Protein AF-A0A7C5H5T1-F1 (afdb_monomer_lite)

Sequence (63 aa):
MEEELLKKRIEALDRRLDNIDSVVTALVERVMRQSVTIEVTCPKCGNVVQILLTSNVKSSTKG

pLDDT: mean 81.24, std 11.81, range [44.31, 96.0]

Structure (mmCIF, N/CA/C/O backbone):
data_AF-A0A7C5H5T1-F1
#
_entry.id   AF-A0A7C5H5T1-F1
#
loop_
_atom_site.group_PDB
_atom_site.id
_atom_site.type_symbol
_atom_site.label_atom_id
_atom_site.label_alt_id
_atom_site.label_comp_id
_atom_site.label_asym_id
_atom_site.label_entity_id
_atom_site.label_seq_id
_atom_site.pdbx_PDB_ins_code
_atom_site.Cartn_x
_atom_site.Cartn_y
_atom_site.Cartn_z
_atom_site.occupancy
_atom_site.B_iso_or_equiv
_atom_site.auth_seq_id
_atom_site.auth_comp_id
_atom_site.auth_asym_id
_atom_site.auth_atom_id
_atom_site.pdbx_PDB_model_num
ATOM 1 N N . MET A 1 1 ? 19.422 1.637 -39.547 1.00 63.12 1 MET A N 1
ATOM 2 C CA . MET A 1 1 ? 19.199 2.993 -38.990 1.00 63.12 1 MET A CA 1
ATOM 3 C C . MET A 1 1 ? 17.875 3.115 -38.240 1.00 63.12 1 MET A C 1
ATOM 5 O O . MET A 1 1 ? 17.896 3.594 -37.116 1.00 63.12 1 MET A O 1
ATOM 9 N N . GLU A 1 2 ? 16.738 2.683 -38.796 1.00 75.94 2 GLU A N 1
ATOM 10 C CA . GLU A 1 2 ? 15.436 2.783 -38.100 1.00 75.94 2 GLU A CA 1
ATOM 11 C C . GLU A 1 2 ? 15.364 1.940 -36.818 1.00 75.94 2 GLU A C 1
ATOM 13 O O . GLU A 1 2 ? 14.859 2.408 -35.799 1.00 75.94 2 GLU A O 1
ATOM 18 N N . GLU A 1 3 ? 15.950 0.739 -36.831 1.00 83.94 3 GLU A N 1
ATOM 19 C CA . GLU A 1 3 ? 15.985 -0.156 -35.666 1.00 83.94 3 GLU A CA 1
ATOM 20 C C . GLU A 1 3 ? 16.734 0.454 -34.465 1.00 83.94 3 GLU A C 1
ATOM 22 O O . GLU A 1 3 ? 16.275 0.365 -33.328 1.00 83.94 3 GLU A O 1
ATOM 27 N N . GLU A 1 4 ? 17.859 1.135 -34.702 1.00 85.69 4 GLU A N 1
ATOM 28 C CA . GLU A 1 4 ? 18.627 1.809 -33.644 1.00 85.69 4 GLU A CA 1
ATOM 29 C C . GLU A 1 4 ? 17.878 3.002 -33.049 1.00 85.69 4 GLU A C 1
ATOM 31 O O . GLU A 1 4 ? 17.945 3.244 -31.842 1.00 85.69 4 GLU A O 1
ATOM 36 N N . LEU A 1 5 ? 17.141 3.749 -33.876 1.00 85.81 5 LEU A N 1
ATOM 37 C CA . LEU A 1 5 ? 16.325 4.865 -33.405 1.00 85.81 5 LEU A CA 1
ATOM 38 C C . LEU A 1 5 ? 15.149 4.372 -32.550 1.00 85.81 5 LEU A C 1
ATOM 40 O O . LEU A 1 5 ? 14.828 4.985 -31.530 1.00 85.81 5 LEU A O 1
ATOM 44 N N . LEU A 1 6 ? 14.532 3.256 -32.943 1.00 88.44 6 LEU A N 1
ATOM 45 C CA . LEU A 1 6 ? 13.497 2.573 -32.170 1.00 88.44 6 LEU A CA 1
ATOM 46 C C . LEU A 1 6 ? 14.039 2.050 -30.836 1.00 88.44 6 LEU A C 1
ATOM 48 O O . LEU A 1 6 ? 13.437 2.332 -29.801 1.00 88.44 6 LEU A O 1
ATOM 52 N N . LYS A 1 7 ? 15.207 1.391 -30.830 1.00 88.38 7 LYS A N 1
ATOM 53 C CA . LYS A 1 7 ? 15.876 0.935 -29.598 1.00 88.38 7 LYS A CA 1
ATOM 54 C C . LYS A 1 7 ? 16.132 2.082 -28.622 1.00 88.38 7 LYS A C 1
ATOM 56 O O . LYS A 1 7 ? 15.726 1.989 -27.469 1.00 88.38 7 LYS A O 1
ATOM 61 N N . LYS A 1 8 ? 16.685 3.206 -29.091 1.00 87.62 8 LYS A N 1
ATOM 62 C CA . LYS A 1 8 ? 16.923 4.390 -28.240 1.00 87.62 8 LYS A CA 1
ATOM 63 C C . LYS A 1 8 ? 15.640 4.973 -27.645 1.00 87.62 8 LYS A C 1
ATOM 65 O O . LYS A 1 8 ? 15.646 5.447 -26.512 1.00 87.62 8 LYS A O 1
ATOM 70 N N . ARG A 1 9 ? 14.534 4.965 -28.397 1.00 87.94 9 ARG A N 1
ATOM 71 C CA . ARG A 1 9 ? 13.230 5.430 -27.893 1.00 87.94 9 ARG A CA 1
ATOM 72 C C . ARG A 1 9 ? 12.657 4.482 -26.843 1.00 87.94 9 ARG A C 1
ATOM 74 O O . ARG A 1 9 ? 12.122 4.963 -25.850 1.00 87.94 9 ARG A O 1
ATOM 81 N N . ILE A 1 10 ? 12.787 3.173 -27.047 1.00 88.69 10 ILE A N 1
ATOM 82 C CA . ILE A 1 10 ? 12.343 2.157 -26.085 1.00 88.69 10 ILE A CA 1
ATOM 83 C C . ILE A 1 10 ? 13.166 2.248 -24.798 1.00 88.69 10 ILE A C 1
ATOM 85 O O . ILE A 1 10 ? 12.574 2.352 -23.734 1.00 88.69 10 ILE A O 1
ATOM 89 N N . GLU A 1 11 ? 14.495 2.343 -24.878 1.00 89.62 11 GLU A N 1
ATOM 90 C CA . GLU A 1 11 ? 15.352 2.537 -23.695 1.00 89.62 11 GLU A CA 1
ATOM 91 C C . GLU A 1 11 ? 15.006 3.817 -22.919 1.00 89.62 11 GLU A C 1
ATOM 93 O O . GLU A 1 11 ? 15.040 3.841 -21.690 1.00 89.62 11 GLU A O 1
ATOM 98 N N . ALA A 1 12 ? 14.655 4.902 -23.616 1.00 86.19 12 ALA A N 1
ATOM 99 C CA . ALA A 1 12 ? 14.239 6.139 -22.962 1.00 86.19 12 ALA A CA 1
ATOM 100 C C . ALA A 1 12 ? 12.883 6.003 -22.244 1.00 86.19 12 ALA A C 1
ATOM 102 O O . ALA A 1 12 ? 12.663 6.662 -21.225 1.00 86.19 12 ALA A O 1
ATOM 103 N N . LEU A 1 13 ? 11.973 5.176 -22.766 1.00 86.38 13 LEU A N 1
ATOM 104 C CA . LEU A 1 13 ? 10.698 4.865 -22.117 1.00 86.38 13 LEU A CA 1
ATOM 105 C C . LEU A 1 13 ? 10.896 3.937 -20.918 1.00 86.38 13 LEU A C 1
ATOM 107 O O . LEU A 1 13 ? 10.340 4.211 -19.860 1.00 86.38 13 LEU A O 1
ATOM 111 N N . ASP A 1 14 ? 11.733 2.915 -21.067 1.00 85.88 14 ASP A N 1
ATOM 112 C CA . ASP A 1 14 ? 12.067 1.938 -20.030 1.00 85.88 14 ASP A CA 1
ATOM 113 C C . ASP A 1 14 ? 12.647 2.628 -18.788 1.00 85.88 14 ASP A C 1
ATOM 115 O O . ASP A 1 14 ? 12.102 2.534 -17.693 1.00 85.88 14 ASP A O 1
ATOM 119 N N . ARG A 1 15 ? 13.622 3.527 -18.986 1.00 83.44 15 ARG A N 1
ATOM 120 C CA . ARG A 1 15 ? 14.175 4.357 -17.901 1.00 83.44 15 ARG A CA 1
ATOM 121 C C . ARG A 1 15 ? 13.130 5.216 -17.192 1.00 83.44 15 ARG A C 1
ATOM 123 O O . ARG A 1 15 ? 13.274 5.521 -16.011 1.00 83.44 15 ARG A O 1
ATOM 130 N N . ARG A 1 16 ? 12.104 5.699 -17.897 1.00 85.94 16 ARG A N 1
ATOM 131 C CA . ARG A 1 16 ? 11.025 6.482 -17.268 1.00 85.94 16 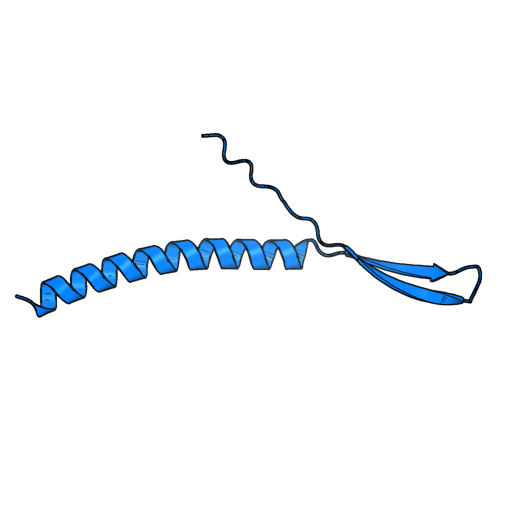ARG A CA 1
ATOM 132 C C . ARG A 1 16 ? 10.081 5.586 -16.477 1.00 85.94 16 ARG A C 1
ATOM 134 O O . ARG A 1 16 ? 9.588 6.033 -15.446 1.00 85.94 16 ARG A O 1
ATOM 141 N N . LEU A 1 17 ? 9.843 4.369 -16.952 1.00 82.12 17 LEU A N 1
ATOM 142 C CA . LEU A 1 17 ? 9.033 3.376 -16.259 1.00 82.12 17 LEU A CA 1
ATOM 143 C C . LEU A 1 17 ? 9.731 2.887 -14.987 1.00 82.12 17 LEU A C 1
ATOM 145 O O . LEU A 1 17 ? 9.098 2.935 -13.940 1.00 82.12 17 LEU A O 1
ATOM 149 N N . ASP A 1 18 ? 11.032 2.591 -15.020 1.00 81.06 18 ASP A N 1
ATOM 150 C CA . ASP A 1 18 ? 11.823 2.228 -13.827 1.00 81.06 18 ASP A CA 1
ATOM 151 C C . ASP A 1 18 ? 11.771 3.304 -12.728 1.00 81.06 18 ASP A C 1
ATOM 153 O O . ASP A 1 18 ? 11.629 3.032 -11.529 1.00 81.06 18 ASP A O 1
ATOM 157 N N . ASN A 1 19 ? 11.844 4.574 -13.134 1.00 76.44 19 ASN A N 1
ATOM 158 C CA . ASN A 1 19 ? 11.733 5.698 -12.206 1.00 76.44 19 ASN A CA 1
ATOM 159 C C . ASN A 1 19 ? 10.337 5.797 -11.566 1.00 76.44 19 ASN A C 1
ATOM 161 O O . ASN A 1 19 ? 10.216 6.255 -10.434 1.00 76.44 19 ASN A O 1
ATOM 165 N N . ILE A 1 20 ? 9.279 5.381 -12.263 1.00 79.69 20 ILE A N 1
ATOM 166 C CA . ILE A 1 20 ? 7.928 5.321 -11.688 1.00 79.69 20 ILE A CA 1
ATOM 167 C C . ILE A 1 20 ? 7.800 4.094 -10.786 1.00 79.69 20 ILE A C 1
ATOM 169 O O . ILE A 1 20 ? 7.265 4.211 -9.685 1.00 79.69 20 ILE A O 1
ATOM 173 N N . ASP A 1 21 ? 8.321 2.947 -11.216 1.00 78.94 21 ASP A N 1
ATOM 174 C CA . ASP A 1 21 ? 8.210 1.681 -10.494 1.00 78.94 21 ASP A CA 1
ATOM 175 C C . ASP A 1 21 ? 8.882 1.756 -9.116 1.00 78.94 21 ASP A C 1
ATOM 177 O O . ASP A 1 21 ? 8.313 1.338 -8.106 1.00 78.94 21 ASP A O 1
ATOM 181 N N . SER A 1 22 ? 10.034 2.427 -9.030 1.00 80.12 22 SER A N 1
ATOM 182 C CA . SER A 1 22 ? 10.710 2.707 -7.755 1.00 80.12 22 SER A CA 1
ATOM 183 C C . SER A 1 22 ? 9.898 3.612 -6.815 1.00 80.12 22 SER A C 1
ATOM 185 O O . SER A 1 22 ? 9.834 3.350 -5.610 1.00 80.12 22 SER A O 1
ATOM 187 N N . VAL A 1 23 ? 9.226 4.646 -7.337 1.00 81.75 23 VAL A N 1
ATOM 188 C CA . VAL A 1 23 ? 8.352 5.526 -6.538 1.00 81.75 23 VAL A CA 1
ATOM 189 C C . VAL A 1 23 ? 7.124 4.766 -6.046 1.00 81.75 23 VAL A C 1
ATOM 191 O O . VAL A 1 23 ? 6.771 4.873 -4.871 1.00 81.75 23 VAL A O 1
ATOM 194 N N . VAL A 1 24 ? 6.487 3.986 -6.921 1.00 82.25 24 VAL A N 1
ATOM 195 C CA . VAL A 1 24 ? 5.311 3.175 -6.584 1.00 82.25 24 VAL A CA 1
ATOM 196 C C . VAL A 1 24 ? 5.673 2.126 -5.533 1.00 82.25 24 VAL A C 1
ATOM 198 O O . VAL A 1 24 ? 4.996 2.043 -4.508 1.00 82.25 24 VAL A O 1
ATOM 201 N N . THR A 1 25 ? 6.779 1.403 -5.722 1.00 82.88 25 THR A N 1
ATOM 202 C CA . THR A 1 25 ? 7.289 0.404 -4.769 1.00 82.88 25 THR A CA 1
ATOM 203 C C . THR A 1 25 ? 7.535 1.020 -3.393 1.00 82.88 25 THR A C 1
ATOM 205 O O . THR A 1 25 ? 7.034 0.517 -2.385 1.00 82.88 25 THR A O 1
ATOM 208 N N . ALA A 1 26 ? 8.225 2.164 -3.331 1.00 80.19 26 ALA A N 1
ATOM 209 C CA . ALA A 1 26 ? 8.492 2.852 -2.069 1.00 80.19 26 ALA A CA 1
ATOM 210 C C . ALA A 1 26 ? 7.206 3.315 -1.356 1.00 80.19 26 ALA A C 1
ATOM 212 O O . ALA A 1 26 ? 7.144 3.353 -0.123 1.00 80.19 26 ALA A O 1
ATOM 213 N N . LEU A 1 27 ? 6.173 3.675 -2.121 1.00 79.50 27 LEU A N 1
ATOM 214 C CA . LEU A 1 27 ? 4.885 4.116 -1.593 1.00 79.50 27 LEU A CA 1
ATOM 215 C C . LEU A 1 27 ? 4.087 2.935 -1.025 1.00 79.50 27 LEU A C 1
ATOM 217 O O . LEU A 1 27 ? 3.560 3.038 0.084 1.00 79.50 27 LEU A O 1
ATOM 221 N N . VAL A 1 28 ? 4.075 1.800 -1.729 1.00 81.19 28 VAL A N 1
ATOM 222 C CA . VAL A 1 28 ? 3.458 0.550 -1.262 1.00 81.19 28 VAL A CA 1
ATOM 223 C C . VAL A 1 28 ? 4.120 0.065 0.025 1.00 81.19 28 VAL A C 1
ATOM 225 O O . VAL A 1 28 ? 3.422 -0.147 1.019 1.00 81.19 28 VAL A O 1
ATOM 228 N N . GLU A 1 29 ? 5.456 -0.028 0.063 1.00 77.50 29 GLU A N 1
ATOM 229 C CA . GLU A 1 29 ? 6.178 -0.435 1.276 1.00 77.50 29 GLU A CA 1
ATOM 230 C C . GLU A 1 29 ? 5.839 0.458 2.475 1.00 77.50 29 GLU A C 1
ATOM 232 O O . GLU A 1 29 ? 5.668 -0.022 3.597 1.00 77.50 29 GLU A O 1
ATOM 237 N N . ARG A 1 30 ? 5.722 1.772 2.255 1.00 74.81 30 ARG A N 1
ATOM 238 C CA . ARG A 1 30 ? 5.427 2.730 3.323 1.00 74.81 30 ARG A CA 1
ATOM 239 C C . ARG A 1 30 ? 4.003 2.586 3.855 1.00 74.81 30 ARG A C 1
ATOM 241 O O . ARG A 1 30 ? 3.824 2.619 5.070 1.00 74.81 30 ARG A O 1
ATOM 248 N N . VAL A 1 31 ? 3.013 2.412 2.978 1.00 78.12 31 VAL A N 1
ATOM 249 C CA . VAL A 1 31 ? 1.613 2.205 3.386 1.00 78.12 31 VAL A CA 1
ATOM 250 C C . VAL A 1 31 ? 1.478 0.910 4.182 1.00 78.12 31 VAL A C 1
ATOM 252 O O . VAL A 1 31 ? 0.873 0.920 5.252 1.00 78.12 31 VAL A O 1
ATOM 255 N N . MET A 1 32 ? 2.109 -0.176 3.721 1.00 77.31 32 MET A N 1
ATOM 256 C CA . MET A 1 32 ? 2.083 -1.454 4.438 1.00 77.31 32 MET A CA 1
ATOM 257 C C . MET A 1 32 ? 2.779 -1.384 5.805 1.00 77.31 32 MET A C 1
ATOM 259 O O . MET A 1 32 ? 2.317 -2.008 6.754 1.00 77.31 32 MET A O 1
ATOM 263 N N . ARG A 1 33 ? 3.863 -0.608 5.950 1.00 75.75 33 ARG A N 1
ATOM 264 C CA . ARG A 1 33 ? 4.568 -0.450 7.240 1.00 75.75 33 ARG A CA 1
ATOM 265 C C . ARG A 1 33 ? 3.831 0.425 8.258 1.00 75.75 33 ARG A C 1
ATOM 267 O O . ARG A 1 33 ? 4.145 0.347 9.440 1.00 75.75 33 ARG A O 1
ATOM 274 N N . GLN A 1 34 ? 2.913 1.288 7.822 1.00 74.25 34 GLN A N 1
ATOM 275 C CA . GLN A 1 34 ? 2.254 2.283 8.682 1.00 74.25 34 GLN A CA 1
ATOM 276 C C . GLN A 1 34 ? 0.781 1.979 8.973 1.00 74.25 34 GLN A C 1
ATOM 278 O O . GLN A 1 34 ? 0.118 2.780 9.634 1.00 74.25 34 GLN A O 1
ATOM 283 N N . SER A 1 35 ? 0.249 0.857 8.490 1.00 78.00 35 SER A N 1
ATOM 284 C CA . SER A 1 35 ? -1.124 0.469 8.794 1.00 78.00 35 SER A CA 1
ATOM 285 C C . SER A 1 35 ? -1.240 -0.064 10.222 1.00 78.00 35 SER A C 1
ATOM 287 O O . SER A 1 35 ? -0.525 -0.993 10.594 1.00 78.00 35 SER A O 1
ATOM 289 N N . VAL A 1 36 ? -2.167 0.486 11.004 1.00 86.62 36 VAL A N 1
ATOM 290 C CA . VAL A 1 36 ? -2.492 0.007 12.354 1.00 86.62 36 VAL A CA 1
ATOM 291 C C . VAL A 1 36 ? -3.928 -0.496 12.355 1.00 86.62 36 VAL A C 1
ATOM 293 O O . VAL A 1 36 ? -4.831 0.203 11.899 1.00 86.62 36 VAL A O 1
ATOM 296 N N . THR A 1 37 ? -4.147 -1.701 12.876 1.00 89.44 37 THR A N 1
ATOM 297 C CA . THR A 1 37 ? -5.498 -2.235 13.079 1.00 89.44 37 THR A CA 1
ATOM 298 C C . THR A 1 37 ? -5.935 -1.933 14.504 1.00 89.44 37 THR A C 1
ATOM 300 O O . THR A 1 37 ? -5.247 -2.307 15.451 1.00 89.44 37 THR A O 1
ATOM 303 N N . ILE A 1 38 ? -7.066 -1.247 14.656 1.00 92.06 38 ILE A N 1
ATOM 304 C CA . ILE A 1 38 ? -7.701 -1.011 15.951 1.00 92.06 38 ILE A CA 1
ATOM 305 C C . ILE A 1 38 ? -8.903 -1.939 16.069 1.00 92.06 38 ILE A C 1
ATOM 307 O O . ILE A 1 38 ? -9.806 -1.900 15.234 1.00 92.06 38 ILE A O 1
ATOM 311 N N . GLU A 1 39 ? -8.934 -2.729 17.136 1.00 92.94 39 GLU A N 1
ATOM 312 C CA . GLU A 1 39 ? -10.105 -3.513 17.515 1.00 92.94 39 GLU A CA 1
ATOM 313 C C . GLU A 1 39 ? -10.839 -2.817 18.657 1.00 92.94 39 GLU A C 1
ATOM 315 O O . GLU A 1 39 ? -10.269 -2.555 19.717 1.00 92.94 39 GLU A O 1
ATOM 320 N N . VAL A 1 40 ? -12.116 -2.506 18.441 1.00 93.38 40 VAL A N 1
ATOM 321 C CA . VAL A 1 40 ? -12.972 -1.889 19.455 1.00 93.38 40 VAL A CA 1
ATOM 322 C C . VAL A 1 40 ? -14.196 -2.761 19.656 1.00 93.38 40 VAL A C 1
ATOM 324 O O . VAL A 1 40 ? -14.968 -2.999 18.730 1.00 93.38 40 VAL A O 1
ATOM 327 N N . THR A 1 41 ? -14.409 -3.213 20.887 1.00 95.44 41 THR A N 1
ATOM 328 C CA . THR A 1 41 ? -15.662 -3.878 21.256 1.00 95.44 41 THR A CA 1
ATOM 329 C C . THR A 1 41 ? -16.699 -2.816 21.593 1.00 95.44 41 THR A C 1
ATOM 331 O O . THR A 1 41 ? -16.473 -1.975 22.463 1.00 95.44 41 THR A O 1
ATOM 334 N N . CYS A 1 42 ? -17.843 -2.831 20.909 1.00 91.31 42 CYS A N 1
ATOM 335 C CA . CYS A 1 42 ? -18.923 -1.900 21.198 1.00 91.31 42 CYS A CA 1
ATOM 336 C C . CYS A 1 42 ? -19.538 -2.228 22.570 1.00 91.31 42 CYS A C 1
ATOM 338 O O . CYS A 1 42 ? -20.129 -3.299 22.722 1.00 91.31 42 CYS A O 1
ATOM 340 N N . PRO A 1 43 ? -19.504 -1.312 23.555 1.00 92.62 43 PRO A N 1
ATOM 341 C CA . PRO A 1 43 ? -20.032 -1.587 24.891 1.00 92.62 43 PRO A CA 1
ATOM 342 C C . PRO A 1 43 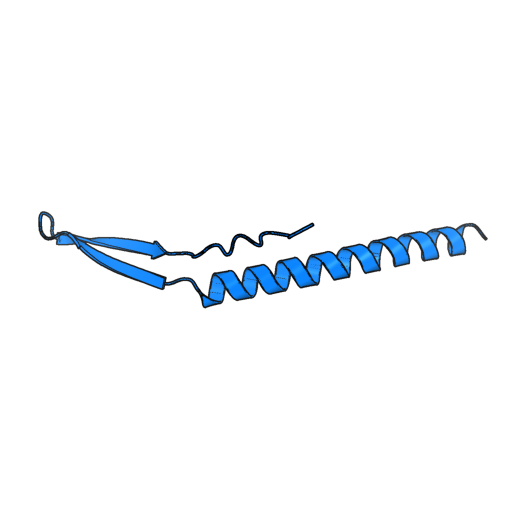? -21.563 -1.724 24.918 1.00 92.62 43 PRO A C 1
ATOM 344 O O . PRO A 1 43 ? -22.115 -2.240 25.882 1.00 92.62 43 PRO A O 1
ATOM 347 N N . LYS A 1 44 ? -22.265 -1.265 23.871 1.00 94.69 44 LYS A N 1
ATOM 348 C CA . LYS A 1 44 ? -23.732 -1.308 23.783 1.00 94.69 44 LYS A CA 1
ATOM 349 C C . LYS A 1 44 ? -24.271 -2.636 23.242 1.00 94.69 44 LYS A C 1
ATOM 351 O O . LYS A 1 44 ? -25.355 -3.044 23.642 1.00 94.69 44 LYS A O 1
ATOM 356 N N . CYS A 1 45 ? -23.567 -3.279 22.310 1.00 94.62 45 CYS A N 1
ATOM 357 C CA . CYS A 1 45 ? -24.055 -4.489 21.632 1.00 94.62 45 CYS A CA 1
ATOM 358 C C . CYS A 1 45 ? -23.060 -5.657 21.608 1.00 94.62 45 CYS A C 1
ATOM 360 O O . CYS A 1 45 ? -23.401 -6.709 21.083 1.00 94.62 45 CYS A O 1
ATOM 362 N N . GLY A 1 46 ? -21.847 -5.496 22.146 1.00 93.12 46 GLY A N 1
ATOM 363 C CA . GLY A 1 46 ? -20.828 -6.550 22.197 1.00 93.12 46 GLY A CA 1
ATOM 364 C C . GLY A 1 46 ? -20.151 -6.861 20.859 1.00 93.12 46 GLY A C 1
ATOM 365 O O . GLY A 1 46 ? -19.218 -7.655 20.823 1.00 93.12 46 GLY A O 1
ATOM 366 N N . ASN A 1 47 ? -20.579 -6.225 19.763 1.00 96.00 47 ASN A N 1
ATOM 367 C CA . ASN A 1 47 ? -19.975 -6.425 18.449 1.00 96.00 47 ASN A CA 1
ATOM 368 C C . ASN A 1 47 ? -18.541 -5.889 18.418 1.00 96.00 47 ASN A C 1
ATOM 370 O O . ASN A 1 47 ? -18.279 -4.769 18.868 1.00 96.00 47 ASN A O 1
ATOM 374 N N . VAL A 1 48 ? -17.635 -6.665 17.829 1.00 94.44 48 VAL A N 1
ATOM 375 C CA . VAL A 1 48 ? -16.254 -6.250 17.574 1.00 94.44 48 VAL A CA 1
ATOM 376 C C . VAL A 1 48 ? -16.208 -5.476 16.260 1.00 94.44 48 VAL A C 1
ATOM 378 O O . VAL A 1 48 ? -16.635 -5.973 15.219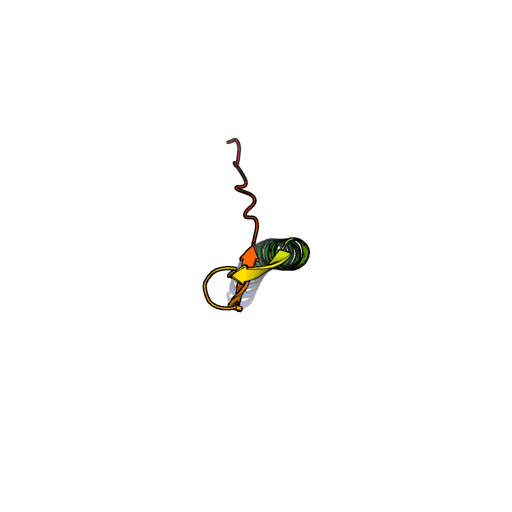 1.00 94.44 48 VAL A O 1
ATOM 381 N N . VAL A 1 49 ? -15.699 -4.248 16.312 1.00 94.25 49 VAL A N 1
ATOM 382 C CA . VAL A 1 49 ? -15.448 -3.401 15.147 1.00 94.25 49 VAL A CA 1
ATOM 383 C C . VAL A 1 49 ? -13.945 -3.371 14.907 1.00 94.25 49 VAL A C 1
ATOM 385 O O . VAL A 1 49 ? -13.185 -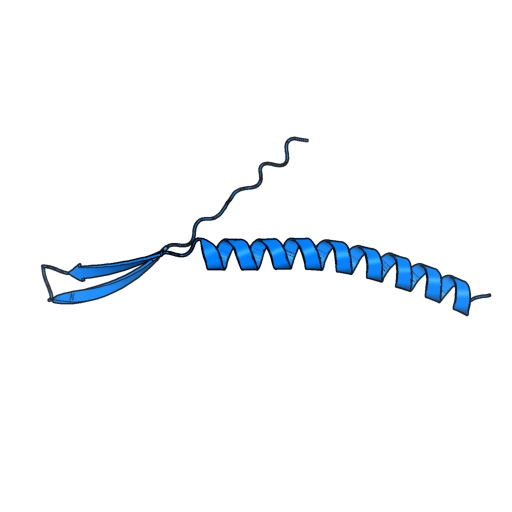2.950 15.779 1.00 94.25 49 VAL A O 1
ATOM 388 N N . GLN A 1 50 ? -13.521 -3.805 13.722 1.00 93.94 50 GLN A N 1
ATOM 389 C CA . GLN A 1 50 ? -12.138 -3.690 13.268 1.00 93.94 50 GLN A CA 1
ATOM 390 C C . GLN A 1 50 ? -11.994 -2.460 12.373 1.00 93.94 50 GLN A C 1
ATOM 392 O O . GLN A 1 50 ? -12.725 -2.300 11.396 1.00 93.94 50 GLN A O 1
ATOM 397 N N . ILE A 1 51 ? -11.052 -1.585 12.710 1.00 91.31 51 ILE A N 1
ATOM 398 C CA . ILE A 1 51 ? -10.764 -0.354 11.975 1.00 91.31 51 ILE A CA 1
ATOM 399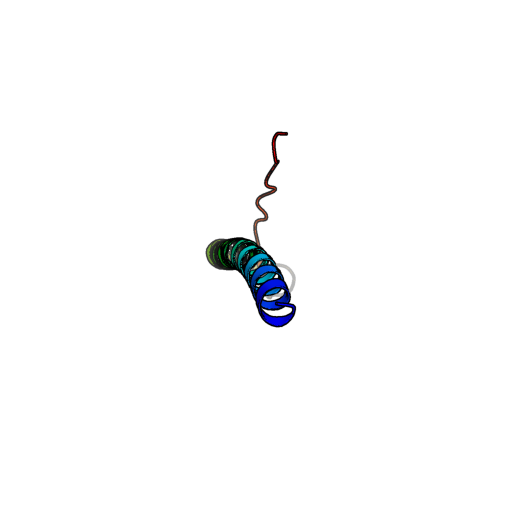 C C . ILE A 1 51 ? -9.327 -0.438 11.476 1.00 91.31 51 ILE A C 1
ATOM 401 O O . ILE A 1 51 ? -8.386 -0.422 12.269 1.00 91.31 51 ILE A O 1
ATOM 405 N N . LEU A 1 52 ? -9.154 -0.498 10.157 1.00 88.44 52 LEU A N 1
ATOM 406 C CA . LEU A 1 52 ? -7.843 -0.373 9.533 1.00 88.44 52 LEU A CA 1
ATOM 407 C C . LEU A 1 52 ? -7.517 1.112 9.354 1.00 88.44 52 LEU A C 1
ATOM 409 O O . LEU A 1 52 ? -8.134 1.798 8.540 1.00 88.44 52 LEU A O 1
ATOM 413 N N . LEU A 1 53 ? -6.545 1.614 10.112 1.00 84.06 53 LEU A N 1
ATOM 414 C CA . LEU A 1 53 ? -6.019 2.964 9.949 1.00 84.06 53 LEU A CA 1
ATOM 415 C C . LEU A 1 53 ? -4.796 2.938 9.042 1.00 84.06 53 LEU A C 1
ATOM 417 O O . LEU A 1 53 ? -3.769 2.355 9.381 1.00 84.06 53 LEU A O 1
ATOM 421 N N . THR A 1 54 ? -4.891 3.633 7.914 1.00 82.75 54 THR A N 1
ATOM 422 C CA . THR A 1 54 ? -3.775 3.873 6.995 1.00 82.75 54 THR A CA 1
ATOM 423 C C . THR A 1 54 ? -3.452 5.363 6.965 1.00 82.75 54 THR A C 1
ATOM 425 O O . THR A 1 54 ? -4.308 6.175 6.611 1.00 82.75 54 THR A O 1
ATOM 428 N N . SER A 1 55 ? -2.221 5.736 7.321 1.00 70.75 55 SER A N 1
ATOM 429 C CA . SER A 1 55 ? -1.744 7.118 7.189 1.00 70.75 55 SER A CA 1
ATOM 430 C C . SER A 1 55 ? -1.400 7.432 5.731 1.00 70.75 55 SER A C 1
ATOM 432 O O . SER A 1 55 ? -0.778 6.613 5.053 1.00 70.75 55 SER A O 1
ATOM 434 N N . ASN A 1 56 ? -1.768 8.623 5.247 1.00 68.94 56 ASN A N 1
ATOM 435 C CA . ASN A 1 56 ? -1.240 9.161 3.996 1.00 68.94 56 ASN A CA 1
ATOM 436 C C . ASN A 1 56 ? -0.214 10.260 4.305 1.00 68.94 56 ASN A C 1
ATOM 438 O O . ASN A 1 56 ? -0.447 11.151 5.117 1.00 68.94 56 ASN A O 1
ATOM 442 N N . VAL A 1 57 ? 0.953 10.200 3.666 1.00 62.53 57 VAL A N 1
ATOM 443 C CA . VAL A 1 57 ? 1.903 11.314 3.699 1.00 62.53 57 VAL A CA 1
ATOM 444 C C . VAL A 1 57 ? 1.607 12.164 2.477 1.00 62.53 57 VAL A C 1
ATOM 446 O O . VAL A 1 57 ? 1.924 11.775 1.355 1.00 62.53 57 VAL A O 1
ATOM 449 N N . LYS A 1 58 ? 0.981 13.32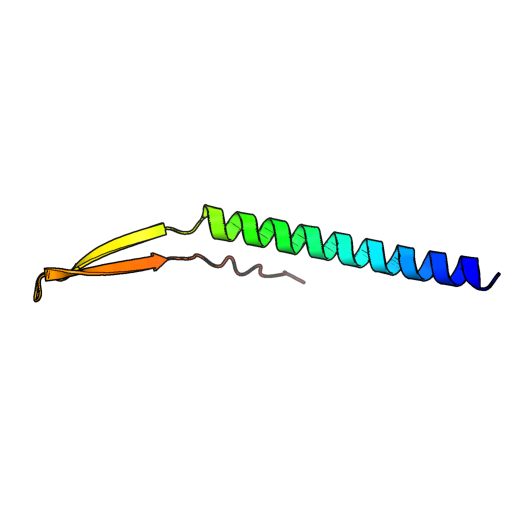4 2.675 1.00 58.38 58 LYS A N 1
ATOM 450 C CA . LYS A 1 58 ? 0.830 14.309 1.604 1.00 58.38 58 LYS A CA 1
ATOM 451 C C . LYS A 1 58 ? 2.220 14.886 1.318 1.00 58.38 58 LYS A C 1
ATOM 453 O O . LYS A 1 58 ? 2.706 15.726 2.070 1.00 58.38 58 LYS A O 1
ATOM 458 N N . SER A 1 59 ? 2.895 14.407 0.273 1.00 57.19 59 SER A N 1
ATOM 459 C CA . SER A 1 59 ? 4.146 15.010 -0.188 1.00 57.19 59 SER A CA 1
ATOM 460 C C . SER A 1 59 ? 3.818 16.376 -0.784 1.00 57.19 59 SER A C 1
ATOM 462 O O . SER A 1 59 ? 3.408 16.484 -1.938 1.00 57.19 59 SER A O 1
ATOM 464 N N . SER A 1 60 ? 3.928 17.434 0.015 1.00 55.97 60 SER A N 1
ATOM 465 C CA . SER A 1 60 ? 3.914 18.797 -0.502 1.00 55.97 60 SER A CA 1
ATOM 466 C C . SER A 1 60 ? 5.202 19.007 -1.293 1.00 55.97 60 SER A C 1
ATOM 468 O O . SER A 1 60 ? 6.251 19.282 -0.709 1.00 55.97 60 SER A O 1
ATOM 470 N N . THR A 1 61 ? 5.136 18.839 -2.611 1.00 52.44 61 THR A N 1
ATOM 471 C CA . THR A 1 61 ? 6.180 19.294 -3.527 1.00 52.44 61 THR A CA 1
ATOM 472 C C . THR A 1 61 ? 6.244 20.815 -3.391 1.00 52.44 61 THR A C 1
ATOM 474 O O . THR A 1 61 ? 5.365 21.517 -3.887 1.00 52.44 61 THR A O 1
ATOM 477 N N . LYS A 1 62 ? 7.217 21.339 -2.637 1.00 51.34 62 LYS A N 1
ATOM 478 C CA . LYS A 1 62 ? 7.558 22.763 -2.720 1.00 51.34 62 LYS A CA 1
ATOM 479 C C . LYS A 1 62 ? 8.216 22.954 -4.085 1.00 51.34 62 LYS A C 1
ATOM 481 O O . LYS A 1 62 ? 9.295 22.409 -4.307 1.00 51.34 62 LYS A O 1
ATOM 486 N N . GLY A 1 63 ? 7.481 23.595 -4.993 1.00 44.31 63 GLY A N 1
ATOM 487 C CA . GLY A 1 63 ? 8.013 24.112 -6.254 1.00 44.31 63 GLY A CA 1
ATOM 488 C C . GLY A 1 63 ? 8.929 25.302 -6.027 1.00 44.31 63 GLY A C 1
ATOM 489 O O . GLY A 1 63 ? 8.839 25.911 -4.934 1.00 44.31 63 GLY A O 1
#

Foldseek 3Di:
DVVVVVVVVVVVVVVVVVVVVVVVVVQVVQQVVAWDWDWDQDPVPRDIDIDIDTDDDPPPPPD

Secondary structure (DSSP, 8-state):
-HHHHHHHHHHHHHHHHHHHHHHHHHHHHHHHHH-EEEEEE-TTT--EEEEEE----------

Radius of gyration: 22.22 Å; chains: 1; bounding box: 43×31×64 Å